Protein AF-A0A143BBW4-F1 (afdb_monomer_lite)

Sequence (177 aa):
MESSAVKSLMQLKGLGAASARKLVATGIDDYAKLAAAGEEALGAIRGLNPRSIPGILEAAAARANLDSAAGGKKAEAARLQEIAGRLQEVVAQFAALLEVGGDGGTGKKTAARMKKEIDKVGTLLEQIVAGLPGRLKRKSKALVKSDRQLSELGEASPKRIAKGLKKTRKTLKKALA

Foldseek 3Di:
DDDPLLVQLVVQPQDDSVQSVVCVVVVNSALVSLLVCDLVNSVPGPPGDSVCSVVSSVVSVVVVVVCVVVVVLVVLLVVLVVLLVVLLVLLVVLVVCLVVVVPPDQPPVLSVLSVVLSVLLNVLSVVLSVPPPPQSVLSVVLSVVLSVLSVVCPPPDSNSSSVSSVVNSVSSVVSVD

Radius of gyration: 25.41 Å; chains: 1; bounding box: 59×27×65 Å

Secondary structure (DSSP, 8-state):
---HHHHHHTTSTT--HHHHHHHHHTT--SHHHHHHHHHHHHHTSTT--GGGHHHHHHHHHHHHHHHHHHHHHHHHHHHHHHHHHHHHHHHHHHHHHHHHTTTTTS-HHHHHHHHHHHHHHHHHHHHHHHTTTTTHHHHHHHHHHHHHHHHTTTT--HHHHHHHHHHHHHHHHHHH-

Structure (mmCIF, N/CA/C/O backbone):
data_AF-A0A143BBW4-F1
#
_entry.id   AF-A0A143BBW4-F1
#
loop_
_atom_site.group_PDB
_atom_site.id
_atom_site.type_symbol
_atom_site.label_atom_id
_atom_site.label_alt_id
_atom_site.label_comp_id
_atom_site.label_asym_id
_atom_site.label_entity_id
_atom_site.label_seq_id
_atom_site.pdbx_PDB_ins_code
_atom_site.Cartn_x
_atom_site.Cartn_y
_atom_site.Cartn_z
_atom_site.occupancy
_atom_site.B_iso_or_equiv
_atom_site.auth_seq_id
_atom_site.auth_comp_id
_atom_site.auth_asym_id
_atom_site.auth_atom_id
_atom_site.pdbx_PDB_model_num
ATOM 1 N N . MET A 1 1 ? -4.614 -1.885 36.549 1.00 51.47 1 MET A N 1
ATOM 2 C CA . MET A 1 1 ? -4.579 -1.083 35.306 1.00 51.47 1 MET A CA 1
ATOM 3 C C . MET A 1 1 ? -5.765 -1.498 34.452 1.00 51.47 1 MET A C 1
ATOM 5 O O . MET A 1 1 ? -5.938 -2.690 34.244 1.00 51.47 1 MET A O 1
ATOM 9 N N . GLU A 1 2 ? -6.630 -0.574 34.040 1.00 55.41 2 GLU A N 1
ATOM 10 C CA . GLU A 1 2 ? -7.768 -0.923 33.175 1.00 55.41 2 GLU A CA 1
ATOM 11 C C . GLU A 1 2 ? -7.310 -1.082 31.721 1.00 55.41 2 GLU A C 1
ATOM 13 O O . GLU A 1 2 ? -6.571 -0.232 31.220 1.00 55.41 2 GLU A O 1
ATOM 18 N N . SER A 1 3 ? -7.749 -2.162 31.064 1.00 74.00 3 SER A N 1
ATOM 19 C CA . SER A 1 3 ? -7.492 -2.421 29.641 1.00 74.00 3 SER A CA 1
ATOM 20 C C . SER A 1 3 ? -8.019 -1.269 28.775 1.00 74.00 3 SER A C 1
ATOM 22 O O . SER A 1 3 ? -9.074 -0.699 29.065 1.00 74.00 3 SER A O 1
ATOM 24 N N . SER A 1 4 ? -7.296 -0.929 27.704 1.00 79.25 4 SER A N 1
ATOM 25 C CA . SER A 1 4 ? -7.695 0.112 26.747 1.00 79.25 4 SER A CA 1
ATOM 26 C C . SER A 1 4 ? -9.095 -0.133 26.175 1.00 79.25 4 SER A C 1
ATOM 28 O O . SER A 1 4 ? -9.855 0.819 26.028 1.00 79.25 4 SER A O 1
ATOM 30 N N . ALA A 1 5 ? -9.471 -1.397 25.959 1.00 78.06 5 ALA A N 1
ATOM 31 C CA . ALA A 1 5 ? -10.796 -1.797 25.486 1.00 78.06 5 ALA A CA 1
ATOM 32 C C . ALA A 1 5 ? -11.923 -1.377 26.447 1.00 78.06 5 ALA A C 1
ATOM 34 O O . ALA A 1 5 ? -12.945 -0.843 26.022 1.00 78.06 5 ALA A O 1
ATOM 35 N N . VAL A 1 6 ? -11.712 -1.532 27.760 1.00 83.69 6 VAL A N 1
ATOM 36 C CA . VAL A 1 6 ? -12.698 -1.144 28.786 1.00 83.69 6 VAL A CA 1
ATOM 37 C C . VAL A 1 6 ? -12.934 0.364 28.748 1.00 83.69 6 VAL A C 1
ATOM 39 O O . VAL A 1 6 ? -14.079 0.810 28.755 1.00 83.69 6 VAL A O 1
ATOM 42 N N . LYS A 1 7 ? -11.855 1.150 28.651 1.00 84.25 7 LYS A N 1
ATOM 43 C CA . LYS A 1 7 ? -11.940 2.614 28.576 1.00 84.25 7 LYS A CA 1
ATOM 44 C C . LYS A 1 7 ? -12.639 3.092 27.308 1.00 84.25 7 LYS A C 1
ATOM 46 O O . LYS A 1 7 ? -13.375 4.071 27.373 1.00 84.25 7 LYS A O 1
ATOM 51 N N . SER A 1 8 ? -12.423 2.413 26.181 1.00 81.94 8 SER A N 1
ATOM 52 C CA . SER A 1 8 ? -13.124 2.706 24.930 1.00 81.94 8 SER A CA 1
ATOM 53 C C . SER A 1 8 ? -14.624 2.454 25.082 1.00 81.94 8 SER A C 1
ATOM 55 O O . SER A 1 8 ? -15.417 3.370 24.913 1.00 81.94 8 SER A O 1
ATOM 57 N N . LEU A 1 9 ? -15.034 1.262 25.521 1.00 84.12 9 LEU A N 1
ATOM 58 C CA . LEU A 1 9 ? -16.457 0.930 25.668 1.00 84.12 9 LEU A CA 1
ATOM 59 C C . LEU A 1 9 ? -17.199 1.843 26.660 1.00 84.12 9 LEU A C 1
ATOM 61 O O . LEU A 1 9 ? -18.366 2.158 26.444 1.00 84.12 9 LEU A O 1
ATOM 65 N N . MET A 1 10 ? -16.519 2.334 27.701 1.00 87.81 10 MET A N 1
ATOM 66 C CA . MET A 1 10 ? -17.076 3.310 28.649 1.00 87.81 10 MET A CA 1
ATOM 67 C C . MET A 1 10 ? -17.410 4.680 28.034 1.00 87.81 10 MET A C 1
ATOM 69 O O . MET A 1 10 ? -18.115 5.467 28.660 1.00 87.81 10 MET A O 1
ATOM 73 N N . GLN A 1 11 ? -16.925 4.996 26.829 1.00 84.69 11 GLN A N 1
ATOM 74 C CA . GLN A 1 11 ? -17.296 6.236 26.134 1.00 84.69 11 GLN A CA 1
ATOM 75 C C . GLN A 1 11 ? -18.740 6.213 25.616 1.00 84.69 11 GLN A C 1
ATOM 77 O O . GLN A 1 11 ? -19.287 7.262 25.271 1.00 84.69 11 GLN A O 1
ATOM 82 N N . LEU A 1 12 ? -19.363 5.034 25.546 1.00 84.25 12 LEU A N 1
ATOM 83 C CA . LEU A 1 12 ? -20.759 4.889 25.162 1.00 84.25 12 LEU A CA 1
ATOM 84 C C . LEU A 1 12 ? -21.668 5.199 26.353 1.00 84.25 12 LEU A C 1
ATOM 86 O O . LEU A 1 12 ? -21.545 4.637 27.444 1.00 84.25 12 LEU A O 1
ATOM 90 N N . LYS A 1 13 ? -22.628 6.098 26.132 1.00 79.75 13 LYS A N 1
ATOM 91 C CA . LYS A 1 13 ? -23.594 6.501 27.154 1.00 79.75 13 LYS A CA 1
ATOM 92 C C . LYS A 1 13 ? -24.454 5.294 27.547 1.00 79.75 13 LYS A C 1
ATOM 94 O O . LYS A 1 13 ? -25.165 4.750 26.712 1.00 79.75 13 LYS A O 1
ATOM 99 N N . GLY A 1 14 ? -24.386 4.891 28.817 1.00 79.81 14 GLY A N 1
ATOM 100 C CA . GLY A 1 14 ? -25.088 3.711 29.342 1.00 79.81 14 GLY A CA 1
ATOM 101 C C . GLY A 1 14 ? -24.187 2.507 29.645 1.00 79.81 14 GLY A C 1
ATOM 102 O O . GLY A 1 14 ? -24.653 1.559 30.274 1.00 79.81 14 GLY A O 1
ATOM 103 N N . LEU A 1 15 ? -22.896 2.554 29.289 1.00 83.38 15 LEU A N 1
ATOM 104 C CA . LEU A 1 15 ? -21.912 1.527 29.646 1.00 83.38 15 LEU A CA 1
ATOM 105 C C . LEU A 1 15 ? -20.999 1.987 30.790 1.00 83.38 15 LEU A C 1
ATOM 107 O O . LEU A 1 15 ? -20.105 2.810 30.618 1.00 83.38 15 LEU A O 1
ATOM 111 N N . GLY A 1 16 ? -21.213 1.423 31.980 1.00 84.50 16 GLY A N 1
ATOM 112 C CA . GLY A 1 16 ? -20.328 1.613 33.133 1.00 84.50 16 GLY A CA 1
ATOM 113 C C . GLY A 1 16 ? -19.118 0.672 33.122 1.00 84.50 16 GLY A C 1
ATOM 114 O O . GLY A 1 16 ? -19.110 -0.347 32.431 1.00 84.50 16 GLY A O 1
ATOM 115 N N . ALA A 1 17 ? -18.116 0.963 33.960 1.00 84.56 17 ALA A N 1
ATOM 116 C CA . ALA A 1 17 ? -16.874 0.183 34.052 1.00 84.56 17 ALA A CA 1
ATOM 117 C C . ALA A 1 17 ? -17.106 -1.318 34.317 1.00 84.56 17 ALA A C 1
ATOM 119 O O . ALA A 1 17 ? -16.433 -2.167 33.737 1.00 84.56 17 ALA A O 1
ATOM 120 N N . ALA A 1 18 ? -18.084 -1.663 35.162 1.00 85.06 18 ALA A N 1
ATOM 121 C CA . ALA A 1 18 ? -18.406 -3.055 35.474 1.00 85.06 18 ALA A CA 1
ATOM 122 C C . ALA A 1 18 ? -18.979 -3.815 34.263 1.00 85.06 18 ALA A C 1
ATOM 124 O O . ALA A 1 18 ? -18.590 -4.956 34.020 1.00 85.06 18 ALA A O 1
ATOM 125 N N . SER A 1 19 ? -19.865 -3.184 33.486 1.00 85.19 19 SER A N 1
ATOM 126 C CA . SER A 1 19 ? -20.462 -3.778 32.282 1.00 85.19 19 SER A CA 1
ATOM 127 C C . SER A 1 19 ? -19.444 -3.870 31.146 1.00 85.19 19 SER A C 1
ATOM 129 O O . SER A 1 19 ? -19.340 -4.910 30.503 1.00 85.19 19 SER A O 1
ATOM 131 N N . ALA A 1 20 ? -18.618 -2.835 30.964 1.00 85.50 20 ALA A N 1
ATOM 132 C CA . ALA A 1 20 ? -17.533 -2.826 29.986 1.00 85.50 20 ALA A CA 1
ATOM 133 C C . ALA A 1 20 ? -16.496 -3.932 30.256 1.00 85.50 20 ALA A C 1
ATOM 135 O O . ALA A 1 20 ? -16.074 -4.621 29.334 1.00 85.50 20 ALA A O 1
ATOM 136 N N . ARG A 1 21 ? -16.125 -4.175 31.522 1.00 86.94 21 ARG A N 1
ATOM 137 C CA . ARG A 1 21 ? -15.233 -5.295 31.881 1.00 86.94 21 ARG A CA 1
ATOM 138 C C . ARG A 1 21 ? -15.839 -6.657 31.548 1.00 86.94 21 ARG A C 1
ATOM 140 O O . ARG A 1 21 ? -15.116 -7.531 31.084 1.00 86.94 21 ARG A O 1
ATOM 147 N N . LYS A 1 22 ? -17.145 -6.837 31.772 1.00 86.69 22 LYS A N 1
ATOM 148 C CA . LYS A 1 22 ? -17.845 -8.086 31.437 1.00 86.69 22 LYS A CA 1
ATOM 149 C C . LYS A 1 22 ? -17.914 -8.307 29.930 1.00 86.69 22 LYS A C 1
ATOM 151 O O . LYS A 1 22 ? -17.616 -9.407 29.496 1.00 86.69 22 LYS A O 1
ATOM 156 N N . LEU A 1 23 ? -18.215 -7.263 29.158 1.00 86.06 23 LEU A N 1
ATOM 157 C CA . LEU A 1 23 ? -18.190 -7.305 27.692 1.00 86.06 23 LEU A CA 1
ATOM 158 C C . LEU A 1 23 ? -16.821 -7.741 27.160 1.00 86.06 23 LEU A C 1
ATOM 160 O O . LEU A 1 23 ? -16.728 -8.665 26.356 1.00 86.06 23 LEU A O 1
ATOM 164 N N . VAL A 1 24 ? -15.747 -7.141 27.678 1.00 85.25 24 VAL A N 1
ATOM 165 C CA . VAL A 1 24 ? -14.382 -7.529 27.300 1.00 85.25 24 VAL A CA 1
ATOM 166 C C . VAL A 1 24 ? -14.089 -8.977 27.709 1.00 85.25 24 VAL A C 1
ATOM 168 O O . VAL A 1 24 ? -13.489 -9.716 26.935 1.00 85.25 24 VAL A O 1
ATOM 171 N N . ALA A 1 25 ? -14.547 -9.415 28.887 1.00 84.50 25 ALA A N 1
ATOM 172 C CA . ALA A 1 25 ? -14.388 -10.799 29.341 1.00 84.50 25 ALA A CA 1
ATOM 173 C C . ALA A 1 25 ? -15.157 -11.812 28.471 1.00 84.50 25 ALA A C 1
ATOM 175 O O . ALA A 1 25 ? -14.715 -12.94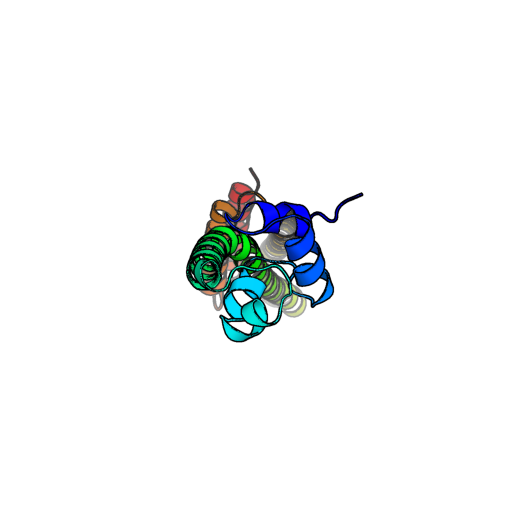8 28.338 1.00 84.50 25 ALA A O 1
ATOM 176 N N . THR A 1 26 ? -16.263 -11.403 27.841 1.00 82.62 26 THR A N 1
ATOM 177 C CA . THR A 1 26 ? -17.002 -12.207 26.854 1.00 82.62 26 THR A CA 1
ATOM 178 C C . THR A 1 26 ? -16.438 -12.084 25.431 1.00 82.62 26 THR A C 1
ATOM 180 O O . THR A 1 26 ? -17.057 -12.564 24.488 1.00 82.62 26 THR A O 1
ATOM 183 N N . GLY A 1 27 ? -15.281 -11.435 25.245 1.00 81.06 27 GLY A N 1
ATOM 184 C CA . GLY A 1 27 ? -14.623 -11.267 23.942 1.00 81.06 27 GLY A CA 1
ATOM 185 C C . GLY A 1 27 ? -15.130 -10.091 23.098 1.00 81.06 27 GLY A C 1
ATOM 186 O O . GLY A 1 27 ? -14.680 -9.914 21.964 1.00 81.06 27 GLY A O 1
ATOM 187 N N . ILE A 1 28 ? -16.033 -9.270 23.643 1.00 84.81 28 ILE A N 1
ATOM 188 C CA . ILE A 1 28 ? -16.540 -8.044 23.018 1.00 84.81 28 ILE A CA 1
ATOM 189 C C . ILE A 1 28 ? -15.659 -6.884 23.488 1.00 84.81 28 ILE A C 1
ATOM 191 O O . ILE A 1 28 ? -15.925 -6.229 24.494 1.00 84.81 28 ILE A O 1
ATOM 195 N N . ASP A 1 29 ? -14.557 -6.673 22.778 1.00 84.31 29 ASP A N 1
ATOM 196 C CA . ASP A 1 29 ? -13.502 -5.715 23.122 1.00 84.31 29 ASP A CA 1
ATOM 197 C C . ASP A 1 29 ? -13.477 -4.458 22.232 1.00 84.31 29 ASP A C 1
ATOM 199 O O . ASP A 1 29 ? -12.697 -3.541 22.498 1.00 84.31 29 ASP A O 1
ATOM 203 N N . ASP A 1 30 ? -14.352 -4.370 21.224 1.00 82.75 30 ASP A N 1
ATOM 204 C CA . ASP A 1 30 ? -14.483 -3.211 20.338 1.00 82.75 30 ASP A CA 1
ATOM 205 C C . ASP A 1 30 ? -15.954 -2.865 20.007 1.00 82.75 30 ASP A C 1
ATOM 207 O O . ASP A 1 30 ? -16.882 -3.631 20.286 1.00 82.75 30 ASP A O 1
ATOM 211 N N . TYR A 1 31 ? -16.174 -1.684 19.415 1.00 84.88 31 TYR A N 1
ATOM 212 C CA . TYR A 1 31 ? -17.514 -1.207 19.050 1.00 84.88 31 TYR A CA 1
ATOM 213 C C . TYR A 1 31 ? -18.171 -2.014 17.921 1.00 84.88 31 TYR A C 1
ATOM 215 O O . TYR A 1 31 ? -19.396 -2.068 17.857 1.00 84.88 31 TYR A O 1
ATOM 223 N N . ALA A 1 32 ? -17.391 -2.637 17.034 1.00 80.75 32 ALA A N 1
ATOM 224 C CA . ALA A 1 32 ? -17.908 -3.408 15.906 1.00 80.75 32 ALA A CA 1
ATOM 225 C C . ALA A 1 32 ? -18.457 -4.764 16.368 1.00 80.75 32 ALA A C 1
ATOM 227 O O . ALA A 1 32 ? -19.569 -5.138 16.008 1.00 80.75 32 ALA A O 1
ATOM 228 N N . LYS A 1 33 ? -17.720 -5.461 17.235 1.00 83.06 33 LYS A N 1
ATOM 229 C CA . LYS A 1 33 ? -18.160 -6.663 17.943 1.00 83.06 33 LYS A CA 1
ATOM 230 C C . LYS A 1 33 ? -19.351 -6.360 18.836 1.00 83.06 33 LYS A C 1
ATOM 232 O O . LYS A 1 33 ? -20.262 -7.174 18.908 1.00 83.06 33 LYS A O 1
ATOM 237 N N . LEU A 1 34 ? -19.375 -5.187 19.475 1.00 86.25 34 LEU A N 1
ATOM 238 C CA . LEU A 1 34 ? -20.520 -4.764 20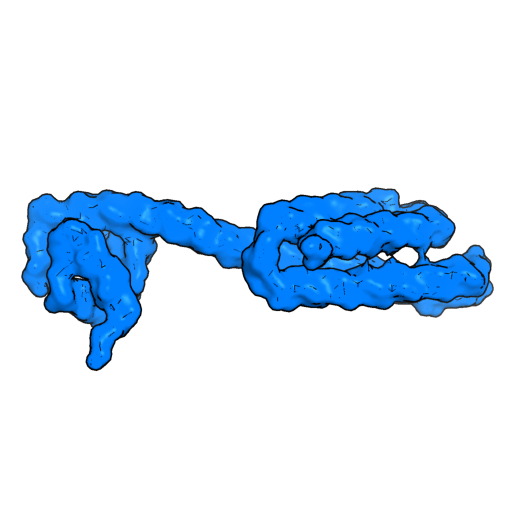.279 1.00 86.25 34 LEU A CA 1
ATOM 239 C C . LEU A 1 34 ? -21.770 -4.559 19.415 1.00 86.25 34 LEU A C 1
ATOM 241 O O . LEU A 1 34 ? -22.827 -5.068 19.768 1.00 86.25 34 LEU A O 1
ATOM 245 N N . ALA A 1 35 ? -21.647 -3.872 18.276 1.00 84.81 35 ALA A N 1
ATOM 246 C CA . ALA A 1 35 ? -22.749 -3.689 17.333 1.00 84.81 35 ALA A CA 1
ATOM 247 C C . ALA A 1 35 ? -23.225 -5.021 16.720 1.00 84.81 35 ALA A C 1
ATOM 249 O O . ALA A 1 35 ? -24.417 -5.198 16.489 1.00 84.81 35 ALA A O 1
ATOM 250 N N . ALA A 1 36 ? -22.308 -5.967 16.489 1.00 82.62 36 ALA A N 1
ATOM 251 C CA . ALA A 1 36 ? -22.612 -7.280 15.919 1.00 82.62 36 ALA A CA 1
ATOM 252 C C . ALA A 1 36 ? -23.219 -8.275 16.924 1.00 82.62 36 ALA A C 1
ATOM 254 O O . ALA A 1 36 ? -23.906 -9.203 16.509 1.00 82.62 36 ALA A O 1
ATOM 255 N N . ALA A 1 37 ? -22.977 -8.099 18.227 1.00 82.31 37 ALA A N 1
ATOM 256 C CA . ALA A 1 37 ? -23.479 -8.996 19.269 1.00 82.31 37 ALA A CA 1
ATOM 257 C C . ALA A 1 37 ? -25.019 -8.990 19.380 1.00 82.31 37 ALA A C 1
ATOM 259 O O . ALA A 1 37 ? -25.600 -9.972 19.836 1.00 82.31 37 ALA A O 1
ATOM 260 N N . GLY A 1 38 ? -25.679 -7.916 18.930 1.00 80.12 38 GLY A N 1
ATOM 261 C CA . GLY A 1 38 ? -27.139 -7.802 18.922 1.00 80.12 38 GLY A CA 1
ATOM 262 C C . GLY A 1 38 ? -27.761 -7.643 20.316 1.00 80.12 38 GLY A C 1
ATOM 263 O O . GLY A 1 38 ? -27.087 -7.710 21.345 1.00 80.12 38 GLY A O 1
ATOM 264 N N . GLU A 1 39 ? -29.072 -7.394 20.364 1.00 82.94 39 GLU A N 1
ATOM 265 C CA . GLU A 1 39 ? -29.776 -7.073 21.618 1.00 82.94 39 GLU A CA 1
ATOM 266 C C . GLU A 1 39 ? -29.783 -8.235 22.617 1.00 82.94 39 GLU A C 1
ATOM 268 O O . GLU A 1 39 ? -29.628 -8.020 23.821 1.00 82.94 39 GLU A O 1
ATOM 273 N N . GLU A 1 40 ? -29.896 -9.467 22.120 1.00 80.56 40 GLU A N 1
ATOM 274 C CA . GLU A 1 40 ? -29.970 -10.678 22.942 1.00 80.56 40 GLU A CA 1
ATOM 275 C C . GLU A 1 40 ? -28.687 -10.907 23.752 1.00 80.56 40 GLU A C 1
ATOM 277 O O . GLU A 1 40 ? -28.743 -11.173 24.956 1.00 80.56 40 GLU A O 1
ATOM 282 N N . ALA A 1 41 ? -27.518 -10.726 23.129 1.00 78.56 41 ALA A N 1
ATOM 283 C CA . ALA A 1 41 ? -26.238 -10.920 23.800 1.00 78.56 41 ALA A CA 1
ATOM 284 C C . ALA A 1 41 ? -25.967 -9.841 24.858 1.00 78.56 41 ALA A C 1
ATOM 286 O O . ALA A 1 41 ? -25.435 -10.148 25.925 1.00 78.56 41 ALA A O 1
ATOM 287 N N . LEU A 1 42 ? -26.359 -8.584 24.607 1.00 82.19 42 LEU A N 1
ATOM 288 C CA . LEU A 1 42 ? -26.255 -7.520 25.613 1.00 82.19 42 LEU A CA 1
ATOM 289 C C . LEU A 1 42 ? -27.267 -7.697 26.750 1.00 82.19 42 LEU A C 1
ATOM 291 O O . LEU A 1 42 ? -26.949 -7.374 27.897 1.00 82.19 42 LEU A O 1
ATOM 295 N N . GLY A 1 43 ? -28.458 -8.224 26.455 1.00 80.56 43 GLY A N 1
ATOM 296 C CA . GLY A 1 43 ? -29.493 -8.515 27.448 1.00 80.56 43 GLY A CA 1
ATOM 297 C C . GLY A 1 43 ? -29.061 -9.571 28.466 1.00 80.56 43 GLY A C 1
ATOM 298 O O . GLY A 1 43 ? -29.432 -9.490 29.636 1.00 80.56 43 GLY A O 1
ATOM 299 N N . ALA A 1 44 ? -28.202 -10.508 28.057 1.00 82.25 44 ALA A N 1
ATOM 300 C CA . ALA A 1 44 ? -27.626 -11.521 28.938 1.00 82.25 44 ALA A CA 1
ATOM 301 C C . ALA A 1 44 ? -26.601 -10.954 29.949 1.00 82.25 44 ALA A C 1
ATOM 303 O O . ALA A 1 44 ? -26.238 -11.625 30.922 1.00 82.25 44 ALA A O 1
ATOM 304 N N . ILE A 1 45 ? -26.124 -9.715 29.768 1.00 81.06 45 ILE A N 1
ATOM 305 C CA . ILE A 1 45 ? -25.081 -9.134 30.618 1.00 81.06 45 ILE A CA 1
ATOM 306 C C . ILE A 1 45 ? -25.695 -8.481 31.852 1.00 81.06 45 ILE A C 1
ATOM 308 O O . ILE A 1 45 ? -26.297 -7.407 31.824 1.00 81.06 45 ILE A O 1
ATOM 312 N N . ARG A 1 46 ? -25.445 -9.106 33.002 1.00 75.31 46 ARG A N 1
ATOM 313 C CA . ARG A 1 46 ? -25.920 -8.623 34.301 1.00 75.31 46 ARG A CA 1
ATOM 314 C C . ARG A 1 46 ? -25.426 -7.200 34.599 1.00 75.31 46 ARG A C 1
ATOM 316 O O . ARG A 1 46 ? -24.227 -6.996 34.820 1.00 75.31 46 ARG A O 1
ATOM 323 N N . GLY A 1 47 ? -26.366 -6.260 34.710 1.00 77.25 47 GLY A N 1
ATOM 324 C CA . GLY A 1 47 ? -26.113 -4.851 35.041 1.00 77.25 47 GLY A CA 1
ATOM 325 C C . GLY A 1 47 ? -26.298 -3.872 33.877 1.00 77.25 47 GLY A C 1
ATOM 326 O O . GLY A 1 47 ? -26.094 -2.677 34.072 1.00 77.25 47 GLY A O 1
ATOM 327 N N . LEU A 1 48 ? -26.685 -4.347 32.689 1.00 80.19 48 LEU A N 1
ATOM 328 C CA . LEU A 1 48 ? -27.167 -3.502 31.595 1.00 80.19 48 LEU A CA 1
ATOM 329 C C . LEU A 1 48 ? -28.676 -3.270 31.722 1.00 80.19 48 LEU A C 1
ATOM 331 O O . LEU A 1 48 ? -29.429 -4.178 32.065 1.00 80.19 48 LEU A O 1
ATOM 335 N N . ASN A 1 49 ? -29.117 -2.040 31.454 1.00 81.75 49 ASN A N 1
ATOM 336 C CA . ASN A 1 49 ? -30.539 -1.718 31.411 1.00 81.75 49 ASN A CA 1
ATOM 337 C C . ASN A 1 49 ? -31.095 -2.103 30.027 1.00 81.75 49 ASN A C 1
ATOM 339 O O . ASN A 1 49 ? -30.656 -1.498 29.043 1.00 81.75 49 ASN A O 1
ATOM 343 N N . PRO A 1 50 ? -32.077 -3.020 29.926 1.00 81.31 50 PRO A N 1
ATOM 344 C CA . PRO A 1 50 ? -32.635 -3.459 28.646 1.00 81.31 50 PRO A CA 1
ATOM 345 C C . PRO A 1 50 ? -33.131 -2.309 27.766 1.00 81.31 50 PRO A C 1
ATOM 347 O O . PRO A 1 50 ? -32.919 -2.311 26.561 1.00 81.31 50 PRO A O 1
ATOM 350 N N . ARG A 1 51 ? -33.692 -1.254 28.374 1.00 85.12 51 ARG A N 1
ATOM 351 C CA . ARG A 1 51 ? -34.178 -0.067 27.647 1.00 85.12 51 ARG A CA 1
ATOM 352 C C . ARG A 1 51 ? -33.065 0.760 27.004 1.00 85.12 51 ARG A C 1
ATOM 354 O O . ARG A 1 51 ? -33.332 1.544 26.105 1.00 85.12 51 ARG A O 1
ATOM 361 N N . SER A 1 52 ? -31.834 0.626 27.494 1.00 82.50 52 SER A N 1
ATOM 362 C CA . SER A 1 52 ? -30.669 1.339 26.959 1.00 82.50 52 SER A CA 1
ATOM 363 C C . SER A 1 52 ? -29.928 0.557 25.876 1.00 82.50 52 SER A C 1
ATOM 365 O O . SER A 1 52 ? -29.125 1.150 25.166 1.00 82.50 52 SER A O 1
ATOM 367 N N . ILE A 1 53 ? -30.206 -0.745 25.724 1.00 85.81 53 ILE A N 1
ATOM 368 C CA . ILE A 1 53 ? -29.510 -1.619 24.771 1.00 85.81 53 ILE A CA 1
ATOM 369 C C . ILE A 1 53 ? -29.647 -1.120 23.326 1.00 85.81 53 ILE A C 1
ATOM 371 O O . ILE A 1 53 ? -28.602 -0.991 22.685 1.00 85.81 53 ILE A O 1
ATOM 375 N N . PRO A 1 54 ? -30.844 -0.746 22.823 1.00 84.75 54 PRO A N 1
ATOM 376 C CA . PRO A 1 54 ? -30.971 -0.265 21.446 1.00 84.75 54 PRO A CA 1
ATOM 377 C C . PRO A 1 54 ? -30.115 0.981 21.189 1.00 84.75 54 PRO A C 1
ATOM 379 O O . PRO A 1 54 ? -29.375 1.045 20.213 1.00 84.75 54 PRO A O 1
ATOM 382 N N . GLY A 1 55 ? -30.123 1.939 22.124 1.00 85.62 55 GLY A N 1
ATOM 383 C CA . GLY A 1 55 ? -29.312 3.156 22.017 1.00 85.62 55 GLY A CA 1
ATOM 384 C C . GLY A 1 55 ? -27.806 2.903 22.142 1.00 85.62 55 GLY A C 1
ATOM 385 O O . GLY A 1 55 ? -27.008 3.582 21.499 1.00 85.62 55 GLY A O 1
ATOM 386 N N . ILE A 1 56 ? -27.393 1.912 22.940 1.00 86.88 56 ILE A N 1
ATOM 387 C CA . ILE A 1 56 ? -25.988 1.491 23.039 1.00 86.88 56 ILE A CA 1
ATOM 388 C C . ILE A 1 56 ? -25.539 0.839 21.732 1.00 86.88 56 ILE A C 1
ATOM 390 O O . ILE A 1 56 ? -24.450 1.153 21.261 1.00 86.88 56 ILE A O 1
ATOM 394 N N . LEU A 1 57 ? -26.363 -0.026 21.138 1.00 88.31 57 LEU A N 1
ATOM 395 C CA . LEU A 1 57 ? -26.080 -0.663 19.853 1.00 88.31 57 LEU A CA 1
ATOM 396 C C . LEU A 1 57 ? -26.018 0.354 18.718 1.00 88.31 57 LEU A C 1
ATOM 398 O O . LEU A 1 57 ? -25.089 0.306 17.920 1.00 88.31 57 LEU A O 1
ATOM 402 N N . GLU A 1 58 ? -26.941 1.312 18.676 1.00 85.94 58 GLU A N 1
ATOM 403 C CA . GLU A 1 58 ? -26.930 2.386 17.684 1.00 85.94 58 GLU A CA 1
ATOM 404 C C . GLU A 1 58 ? -25.678 3.265 17.828 1.00 85.94 58 GLU A C 1
ATOM 406 O O . GLU A 1 58 ? -24.976 3.530 16.850 1.00 85.94 58 GLU A O 1
ATOM 411 N N . ALA A 1 59 ? -25.326 3.655 19.056 1.00 85.31 59 ALA A N 1
ATOM 412 C CA . ALA A 1 59 ? -24.115 4.425 19.321 1.00 85.31 59 ALA A CA 1
ATOM 413 C C . ALA A 1 59 ? -22.837 3.624 19.016 1.00 85.31 59 ALA A C 1
ATOM 415 O O . ALA A 1 59 ? -21.872 4.181 18.485 1.00 85.31 59 ALA A O 1
ATOM 416 N N . ALA A 1 60 ? -22.831 2.322 19.310 1.00 85.31 60 ALA A N 1
ATOM 417 C CA . ALA A 1 60 ? -21.751 1.410 18.963 1.00 85.31 60 ALA A CA 1
ATOM 418 C C . ALA A 1 60 ? -21.625 1.255 17.447 1.00 85.31 60 ALA A C 1
ATOM 420 O O . ALA A 1 60 ? -20.517 1.342 16.940 1.00 85.31 60 ALA A O 1
ATOM 421 N N . ALA A 1 61 ? -22.729 1.124 16.710 1.00 81.75 61 ALA A N 1
ATOM 422 C CA . ALA A 1 61 ? -22.737 1.055 15.252 1.00 81.75 61 ALA A CA 1
ATOM 423 C C . ALA A 1 61 ? -22.256 2.371 14.623 1.00 81.75 61 ALA A C 1
ATOM 425 O O . ALA A 1 61 ? -21.418 2.364 13.722 1.00 81.75 61 ALA A O 1
ATOM 426 N N . ALA A 1 62 ? -22.705 3.518 15.137 1.00 80.38 62 ALA A N 1
ATOM 427 C CA . ALA A 1 62 ? -22.238 4.830 14.697 1.00 80.38 62 ALA A CA 1
ATOM 428 C C . ALA A 1 62 ? -20.729 5.005 14.940 1.00 80.38 62 ALA A C 1
ATOM 430 O O . ALA A 1 62 ? -19.999 5.469 14.061 1.00 80.38 62 ALA A O 1
ATOM 431 N N . ARG A 1 63 ? -20.235 4.583 16.111 1.00 79.50 63 ARG A N 1
ATOM 432 C CA . ARG A 1 63 ? -18.804 4.602 16.444 1.00 79.50 63 ARG A CA 1
ATOM 433 C C . ARG A 1 63 ? -18.004 3.574 15.659 1.00 79.50 63 ARG A C 1
ATOM 435 O O . ARG A 1 63 ? -16.919 3.912 15.215 1.00 79.50 63 ARG A O 1
ATOM 442 N N . ALA A 1 64 ? -18.544 2.388 15.410 1.00 73.88 64 ALA A N 1
ATOM 443 C CA . ALA A 1 64 ? -17.937 1.369 14.567 1.00 73.88 64 ALA A CA 1
ATOM 444 C C . ALA A 1 64 ? -17.830 1.846 13.117 1.00 73.88 64 ALA A C 1
ATOM 446 O O . ALA A 1 64 ? -16.824 1.579 12.476 1.00 73.88 64 ALA A O 1
ATOM 447 N N . ASN A 1 65 ? -18.801 2.608 12.610 1.00 64.56 65 ASN A N 1
ATOM 448 C CA . ASN A 1 65 ? -18.739 3.221 11.282 1.00 64.56 65 ASN A CA 1
ATOM 449 C C . ASN A 1 65 ? -17.709 4.361 11.215 1.00 64.56 65 ASN A C 1
ATOM 451 O O . ASN A 1 65 ? -16.970 4.476 10.236 1.00 64.56 65 ASN A O 1
ATOM 455 N N . LEU A 1 66 ? -17.599 5.171 12.273 1.00 61.12 66 LEU A N 1
ATOM 456 C CA . LEU A 1 66 ? -16.567 6.208 12.394 1.00 61.12 66 LEU A CA 1
ATOM 457 C C . LEU A 1 66 ? -15.160 5.608 12.543 1.00 61.12 66 LEU A C 1
ATOM 459 O O . LEU A 1 66 ? -14.230 6.043 11.866 1.00 61.12 66 LEU A O 1
ATOM 463 N N . ASP A 1 67 ? -15.003 4.563 13.352 1.00 54.03 67 ASP A N 1
ATOM 464 C CA . ASP A 1 67 ? -13.760 3.803 13.470 1.00 54.03 67 ASP A CA 1
ATOM 465 C C . ASP A 1 67 ? -13.503 2.946 12.231 1.00 54.03 67 ASP A C 1
ATOM 467 O O . ASP A 1 67 ? -12.350 2.701 11.909 1.00 54.03 67 ASP A O 1
ATOM 471 N N . SER A 1 68 ? -14.516 2.591 11.439 1.00 49.28 68 SER A N 1
ATOM 472 C CA . SER A 1 68 ? -14.351 2.005 10.101 1.00 49.28 68 SER A CA 1
ATOM 473 C C . SER A 1 68 ? -13.831 3.018 9.084 1.00 49.28 68 SER A C 1
ATOM 475 O O . SER A 1 68 ? -13.238 2.610 8.092 1.00 49.28 68 SER A O 1
ATOM 477 N N . ALA A 1 69 ? -13.904 4.329 9.335 1.00 48.72 69 ALA A N 1
ATOM 478 C CA . ALA A 1 69 ? -13.111 5.301 8.577 1.00 48.72 69 ALA A CA 1
ATOM 479 C C . ALA A 1 69 ? -11.611 5.240 8.954 1.00 48.72 69 ALA A C 1
ATOM 481 O O . ALA A 1 69 ? -10.744 5.564 8.136 1.00 48.72 69 ALA A O 1
ATOM 482 N N . ALA A 1 70 ? -11.274 4.763 10.159 1.00 46.09 70 ALA A N 1
ATOM 483 C CA . ALA A 1 70 ? -9.909 4.401 10.553 1.00 46.09 70 ALA A CA 1
ATOM 484 C C . ALA A 1 70 ? -9.530 2.959 10.127 1.00 46.09 70 ALA A C 1
ATOM 486 O O . ALA A 1 70 ? -8.401 2.729 9.693 1.00 46.09 70 ALA A O 1
ATOM 487 N N . GLY A 1 71 ? -10.473 2.014 10.121 1.00 47.69 71 GLY A N 1
ATOM 488 C CA . GLY A 1 71 ? -10.362 0.671 9.542 1.00 47.69 71 GLY A CA 1
ATOM 489 C C . GLY A 1 71 ? -10.212 0.709 8.021 1.00 47.69 71 GLY A C 1
ATOM 490 O O . GLY A 1 71 ? -9.456 -0.075 7.453 1.00 47.69 71 GLY A O 1
ATOM 491 N N . GLY A 1 72 ? -10.794 1.720 7.377 1.00 56.69 72 GLY A N 1
ATOM 492 C CA . GLY A 1 72 ? -10.592 2.073 5.980 1.00 56.69 72 GLY A CA 1
ATOM 493 C C . GLY A 1 72 ? -9.138 2.408 5.690 1.00 56.69 72 GLY A C 1
ATOM 494 O O . GLY A 1 72 ? -8.637 1.989 4.663 1.00 56.69 72 GLY A O 1
ATOM 495 N N . LYS A 1 73 ? -8.399 3.034 6.616 1.00 60.34 73 LYS A N 1
ATOM 496 C CA . LYS A 1 73 ? -6.954 3.266 6.444 1.00 60.34 73 LYS A CA 1
ATOM 497 C C . LYS A 1 73 ? -6.139 1.978 6.517 1.00 60.34 73 LYS A C 1
ATOM 499 O O . LYS A 1 73 ? -5.144 1.874 5.809 1.00 60.34 73 LYS A O 1
ATOM 504 N N . LYS A 1 74 ? -6.534 1.011 7.353 1.00 67.31 74 LYS A N 1
ATOM 505 C CA . LYS A 1 74 ? -5.867 -0.300 7.454 1.00 67.31 74 LYS A CA 1
ATOM 506 C C . LYS A 1 74 ? -6.180 -1.171 6.234 1.00 67.31 74 LYS A C 1
ATOM 508 O O . LYS A 1 74 ? -5.266 -1.733 5.643 1.00 67.31 74 LYS A O 1
ATOM 513 N N . ALA A 1 75 ? -7.443 -1.218 5.818 1.00 69.44 75 ALA A N 1
ATOM 514 C CA . ALA A 1 75 ? -7.873 -1.893 4.597 1.00 69.44 75 ALA A CA 1
ATOM 515 C C . ALA A 1 75 ? -7.289 -1.227 3.337 1.00 69.44 75 ALA A C 1
ATOM 517 O O . ALA A 1 75 ? -6.849 -1.911 2.419 1.00 69.44 75 ALA A O 1
ATOM 518 N N . GLU A 1 76 ? -7.219 0.105 3.300 1.00 72.94 76 GLU A N 1
ATOM 519 C CA . GLU A 1 76 ? -6.578 0.861 2.224 1.00 72.94 76 GLU A CA 1
ATOM 520 C C . GLU A 1 76 ? -5.068 0.632 2.236 1.00 72.94 76 GLU A C 1
ATOM 522 O O . GLU A 1 76 ? -4.509 0.363 1.184 1.00 72.94 76 GLU A O 1
ATOM 527 N N . ALA A 1 77 ? -4.402 0.630 3.395 1.00 77.88 77 ALA A N 1
ATOM 528 C CA . ALA A 1 77 ? -2.988 0.266 3.486 1.00 77.88 77 ALA A CA 1
ATOM 529 C C . ALA A 1 77 ? -2.727 -1.154 2.958 1.00 77.88 77 ALA A C 1
ATOM 531 O O . ALA A 1 77 ? -1.793 -1.329 2.182 1.00 77.88 77 ALA A O 1
ATOM 532 N N . ALA A 1 78 ? -3.577 -2.128 3.299 1.00 80.44 78 ALA A N 1
ATOM 533 C CA . ALA A 1 78 ? -3.484 -3.493 2.781 1.00 80.44 78 ALA A CA 1
ATOM 534 C C . ALA A 1 78 ? -3.667 -3.544 1.252 1.00 80.44 78 ALA A C 1
ATOM 536 O O . ALA A 1 78 ? -2.842 -4.128 0.554 1.00 80.44 78 ALA A O 1
ATOM 537 N N . ARG A 1 79 ? -4.673 -2.846 0.705 1.00 82.00 79 ARG A N 1
ATOM 538 C CA . ARG A 1 79 ? -4.858 -2.711 -0.754 1.00 82.00 79 ARG A CA 1
ATOM 539 C C . ARG A 1 79 ? -3.666 -2.036 -1.433 1.00 82.00 79 ARG A C 1
ATOM 541 O O . ARG A 1 79 ? -3.266 -2.427 -2.524 1.00 82.00 79 ARG A O 1
ATOM 548 N N . LEU A 1 80 ? -3.085 -1.010 -0.813 1.00 83.56 80 LEU A N 1
ATOM 549 C CA . LEU A 1 80 ? -1.900 -0.338 -1.348 1.00 83.56 80 LEU A CA 1
ATOM 550 C C . LEU A 1 80 ? -0.660 -1.225 -1.299 1.00 83.56 80 LEU A C 1
ATOM 552 O O . LEU A 1 80 ? 0.179 -1.121 -2.190 1.00 83.56 80 LEU A O 1
ATOM 556 N N . GLN A 1 81 ? -0.552 -2.084 -0.291 1.00 86.25 81 GLN A N 1
ATOM 557 C CA . GLN A 1 81 ? 0.512 -3.073 -0.187 1.00 86.25 81 GLN A CA 1
ATOM 558 C C . GLN A 1 81 ? 0.396 -4.121 -1.299 1.00 86.25 81 GLN A C 1
ATOM 560 O O . GLN A 1 81 ? 1.395 -4.440 -1.932 1.00 86.25 81 GLN A O 1
ATOM 565 N N . GLU A 1 82 ? -0.820 -4.561 -1.622 1.00 86.44 82 GLU A N 1
ATOM 566 C CA . GLU A 1 82 ? -1.086 -5.447 -2.761 1.00 86.44 82 GLU A CA 1
ATOM 567 C C . GLU A 1 82 ? -0.727 -4.790 -4.109 1.00 86.44 82 GLU A C 1
ATOM 569 O O . GLU A 1 82 ? -0.057 -5.396 -4.944 1.00 86.44 82 GLU A O 1
ATOM 574 N N . ILE A 1 83 ? -1.106 -3.521 -4.318 1.00 86.69 83 ILE A N 1
ATOM 575 C CA . ILE A 1 83 ? -0.728 -2.765 -5.528 1.00 86.69 83 ILE A CA 1
ATOM 576 C C . ILE A 1 83 ? 0.794 -2.595 -5.612 1.00 86.69 83 ILE A C 1
ATOM 578 O O . ILE A 1 83 ? 1.372 -2.715 -6.691 1.00 86.69 83 ILE A O 1
ATOM 582 N N . ALA A 1 84 ? 1.458 -2.313 -4.488 1.00 87.50 84 ALA A N 1
ATOM 583 C CA . ALA A 1 84 ? 2.912 -2.217 -4.446 1.00 87.50 84 ALA A CA 1
ATOM 584 C C . ALA A 1 84 ? 3.583 -3.561 -4.776 1.00 87.50 84 ALA A C 1
ATOM 586 O O . ALA A 1 84 ? 4.565 -3.556 -5.514 1.00 87.50 84 ALA A O 1
ATOM 587 N N . GLY A 1 85 ? 3.027 -4.684 -4.309 1.00 87.94 85 GLY A N 1
ATOM 588 C CA . GLY A 1 85 ? 3.484 -6.033 -4.653 1.00 87.94 85 GLY A CA 1
ATOM 589 C C . GLY A 1 85 ? 3.373 -6.323 -6.151 1.00 87.94 85 GLY A C 1
ATOM 590 O O . GLY A 1 85 ? 4.370 -6.654 -6.786 1.00 87.94 85 GLY A O 1
ATOM 591 N N . ARG A 1 86 ? 2.208 -6.064 -6.761 1.00 88.50 86 ARG A N 1
ATOM 592 C CA . ARG A 1 86 ? 2.033 -6.186 -8.224 1.00 88.50 86 ARG A CA 1
ATOM 593 C C . ARG A 1 86 ? 3.015 -5.315 -9.007 1.00 88.50 86 ARG A C 1
ATOM 595 O O . ARG A 1 86 ? 3.602 -5.745 -9.995 1.00 88.50 86 ARG A O 1
ATOM 602 N N . LEU A 1 87 ? 3.240 -4.087 -8.547 1.00 88.25 87 LEU A N 1
ATOM 603 C CA . LEU A 1 87 ? 4.236 -3.191 -9.132 1.00 88.25 87 LEU A CA 1
ATOM 604 C C . LEU A 1 87 ? 5.662 -3.752 -9.034 1.00 88.25 87 LEU A C 1
ATOM 606 O O . LEU A 1 87 ? 6.436 -3.593 -9.978 1.00 88.25 87 LEU A O 1
ATOM 610 N N . GLN A 1 88 ? 6.017 -4.395 -7.920 1.00 89.38 88 GLN A N 1
ATOM 611 C CA . GLN A 1 88 ? 7.310 -5.064 -7.760 1.00 89.38 88 GLN A CA 1
ATOM 612 C C . GLN A 1 88 ? 7.453 -6.247 -8.721 1.00 89.38 88 GLN A C 1
ATOM 614 O O . GLN A 1 88 ? 8.505 -6.378 -9.343 1.00 89.38 88 GLN A O 1
ATOM 619 N N . GLU A 1 89 ? 6.404 -7.046 -8.915 1.00 89.75 89 GLU A N 1
ATOM 620 C CA . GLU A 1 89 ? 6.398 -8.148 -9.886 1.00 89.75 89 GLU A CA 1
ATOM 621 C C . GLU A 1 89 ? 6.627 -7.648 -11.315 1.00 89.75 89 GLU A C 1
ATOM 623 O O . GLU A 1 89 ? 7.496 -8.160 -12.016 1.00 89.75 89 GLU A O 1
ATOM 628 N N . VAL A 1 90 ? 5.925 -6.591 -11.737 1.00 88.25 90 VAL A N 1
ATOM 629 C CA . VAL A 1 90 ? 6.120 -5.987 -13.068 1.00 88.25 90 VAL A CA 1
ATOM 630 C C . VAL A 1 90 ? 7.552 -5.466 -13.238 1.00 88.25 90 VAL A C 1
ATOM 632 O O . VAL A 1 90 ? 8.178 -5.634 -14.286 1.00 88.25 90 VAL A O 1
ATOM 635 N N . VAL A 1 91 ? 8.113 -4.846 -12.199 1.00 87.50 91 VAL A N 1
ATOM 636 C CA . VAL A 1 91 ? 9.507 -4.377 -12.210 1.00 87.50 91 VAL A CA 1
ATOM 637 C C . VAL A 1 91 ? 10.490 -5.553 -12.292 1.00 87.50 91 VAL A C 1
ATOM 639 O O . VAL A 1 91 ? 11.471 -5.461 -13.033 1.00 87.50 91 VAL A O 1
ATOM 642 N N . ALA A 1 92 ? 10.212 -6.663 -11.605 1.00 88.00 92 ALA A N 1
ATOM 643 C CA . ALA A 1 92 ? 11.004 -7.888 -11.675 1.00 88.00 92 ALA A CA 1
ATOM 644 C C . ALA A 1 92 ? 10.924 -8.556 -13.058 1.00 88.00 92 ALA A C 1
ATOM 646 O O . ALA A 1 92 ? 11.946 -8.996 -13.579 1.00 88.00 92 ALA A O 1
ATOM 647 N N . GLN A 1 93 ? 9.759 -8.547 -13.712 1.00 88.12 93 GLN A N 1
ATOM 648 C CA . GLN A 1 93 ? 9.608 -9.023 -15.092 1.00 88.12 93 GLN A CA 1
ATOM 649 C C . GLN A 1 93 ? 10.481 -8.217 -16.063 1.00 88.12 93 GLN A C 1
ATOM 651 O O . GLN A 1 93 ? 11.173 -8.794 -16.901 1.00 88.12 93 GLN A O 1
ATOM 656 N N . PHE A 1 94 ? 10.533 -6.887 -15.921 1.00 84.56 94 PHE A N 1
ATOM 657 C CA . PHE A 1 94 ? 11.454 -6.067 -16.716 1.00 84.56 94 PHE A CA 1
ATOM 658 C C . PHE A 1 94 ? 12.928 -6.361 -16.418 1.00 84.56 94 PHE A C 1
ATOM 660 O O . PHE A 1 94 ? 13.755 -6.241 -17.322 1.00 84.56 94 PHE A O 1
ATOM 667 N N . ALA A 1 95 ? 13.272 -6.730 -15.182 1.00 86.25 95 ALA A N 1
ATOM 668 C CA . ALA A 1 95 ? 14.628 -7.147 -14.835 1.00 86.25 95 ALA A CA 1
ATOM 669 C C . ALA A 1 95 ? 14.985 -8.481 -15.508 1.00 86.25 95 ALA A C 1
ATOM 671 O O . ALA A 1 95 ? 16.019 -8.561 -16.165 1.00 86.25 95 ALA A O 1
ATOM 672 N N . ALA A 1 96 ? 14.093 -9.473 -15.449 1.00 85.75 96 ALA A N 1
ATOM 673 C CA . ALA A 1 96 ? 14.275 -10.765 -16.109 1.00 85.75 96 ALA A CA 1
ATOM 674 C C . ALA A 1 96 ? 14.419 -10.623 -17.636 1.00 85.75 96 ALA A C 1
ATOM 676 O O . ALA A 1 96 ? 15.304 -11.224 -18.240 1.00 85.75 96 ALA A O 1
ATOM 677 N N . LEU A 1 97 ? 13.622 -9.751 -18.267 1.00 81.50 97 LEU A N 1
ATOM 678 C CA . LEU A 1 97 ? 13.746 -9.444 -19.699 1.00 81.50 97 LEU A CA 1
ATOM 679 C C . LEU A 1 97 ? 15.125 -8.876 -20.073 1.00 81.50 97 LEU A C 1
ATOM 681 O O . LEU A 1 97 ? 15.605 -9.113 -21.181 1.00 81.50 97 LEU A O 1
ATOM 685 N N . LEU A 1 98 ? 15.772 -8.128 -19.174 1.00 80.38 98 LEU A N 1
ATOM 686 C CA . LEU A 1 98 ? 17.127 -7.618 -19.402 1.00 80.38 98 LEU A CA 1
ATOM 687 C C . LEU A 1 98 ? 18.199 -8.702 -19.277 1.00 80.38 98 LEU A C 1
ATOM 689 O O . LEU A 1 98 ? 19.222 -8.589 -19.948 1.00 80.38 98 LEU A O 1
ATOM 693 N N . GLU A 1 99 ? 17.985 -9.708 -18.430 1.00 79.06 99 GLU A N 1
ATOM 694 C CA . GLU A 1 99 ? 18.916 -10.830 -18.272 1.00 79.06 99 GLU A CA 1
ATOM 695 C C . GLU A 1 99 ? 18.838 -11.791 -19.461 1.00 79.06 99 GLU A C 1
ATOM 697 O O . GLU A 1 99 ? 19.870 -12.196 -19.987 1.00 79.06 99 GLU A O 1
ATOM 702 N N . VAL A 1 100 ? 17.628 -12.074 -19.955 1.00 72.00 100 VAL A N 1
ATOM 703 C CA . VAL A 1 100 ? 17.413 -12.947 -21.123 1.00 72.00 100 VAL A CA 1
ATOM 704 C C . VAL A 1 100 ? 17.753 -12.238 -22.443 1.00 72.00 100 VAL A C 1
ATOM 706 O O . VAL A 1 100 ? 18.272 -12.850 -23.371 1.00 72.00 100 VAL A O 1
ATOM 709 N N . GLY A 1 101 ? 17.498 -10.929 -22.548 1.00 62.44 101 GLY A N 1
ATOM 710 C CA . GLY A 1 101 ? 17.722 -10.132 -23.762 1.00 62.44 101 GLY A CA 1
ATOM 711 C C . GLY A 1 101 ? 19.136 -9.554 -23.926 1.00 62.44 101 GLY A C 1
ATOM 712 O O . GLY A 1 101 ? 19.318 -8.644 -24.744 1.00 62.44 101 GLY A O 1
ATOM 713 N N . GLY A 1 102 ? 20.106 -10.024 -23.132 1.00 55.00 102 GLY A N 1
ATOM 714 C CA . GLY A 1 102 ? 21.449 -9.449 -22.987 1.00 55.00 102 GLY A CA 1
ATOM 715 C C . GLY A 1 102 ? 22.290 -9.368 -24.266 1.00 55.00 102 GLY A C 1
ATOM 716 O O . GLY A 1 102 ? 23.086 -8.437 -24.383 1.00 55.00 102 GLY A O 1
ATOM 717 N N . ASP A 1 103 ? 22.061 -10.248 -25.247 1.00 50.91 103 ASP A N 1
ATOM 718 C CA . ASP A 1 103 ? 22.947 -10.378 -26.419 1.00 50.91 103 ASP A CA 1
ATOM 719 C C . ASP A 1 103 ? 22.354 -9.918 -27.767 1.00 50.91 103 ASP A C 1
ATOM 721 O O . ASP A 1 103 ? 23.095 -9.740 -28.729 1.00 50.91 103 ASP A O 1
ATOM 725 N N . GLY A 1 104 ? 21.041 -9.671 -27.879 1.00 50.62 104 GLY A N 1
ATOM 726 C CA . GLY A 1 104 ? 20.392 -9.666 -29.206 1.00 50.62 104 GLY A CA 1
ATOM 727 C 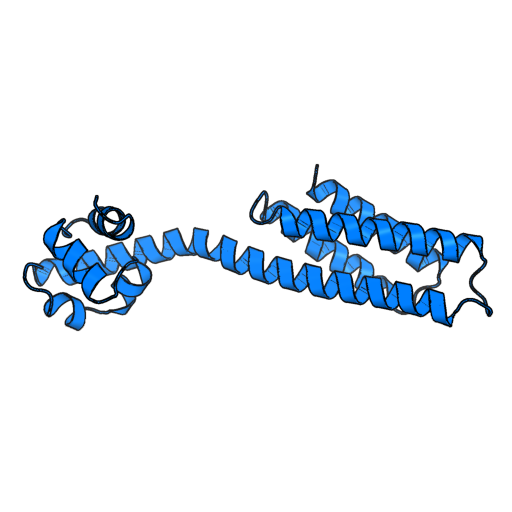C . GLY A 1 104 ? 19.965 -8.327 -29.826 1.00 50.62 104 GLY A C 1
ATOM 728 O O . GLY A 1 104 ? 19.765 -8.259 -31.034 1.00 50.62 104 GLY A O 1
ATOM 729 N N . GLY A 1 105 ? 19.774 -7.247 -29.059 1.00 55.78 105 GLY A N 1
ATOM 730 C CA . GLY A 1 105 ? 19.175 -6.031 -29.654 1.00 55.78 105 GLY A CA 1
ATOM 731 C C . GLY A 1 105 ? 19.016 -4.805 -28.759 1.00 55.78 105 GLY A C 1
ATOM 732 O O . GLY A 1 105 ? 18.729 -3.703 -29.237 1.00 55.78 105 GLY A O 1
ATOM 733 N N . THR A 1 106 ? 19.250 -4.941 -27.455 1.00 63.44 106 THR A N 1
ATOM 734 C CA . THR A 1 106 ? 19.135 -3.830 -26.510 1.00 63.44 106 THR A CA 1
ATOM 735 C C . THR A 1 106 ? 20.507 -3.207 -26.290 1.00 63.44 106 THR A C 1
ATOM 737 O O . THR A 1 106 ? 21.288 -3.699 -25.487 1.00 63.44 106 THR A O 1
ATOM 740 N N . GLY A 1 107 ? 20.832 -2.113 -26.991 1.00 73.00 107 GLY A N 1
ATOM 741 C CA . GLY A 1 107 ? 22.160 -1.490 -26.875 1.00 73.00 107 GLY A CA 1
ATOM 742 C C . GLY A 1 107 ? 22.603 -1.309 -25.411 1.00 73.00 107 GLY A C 1
ATOM 743 O O . GLY A 1 107 ? 21.836 -0.778 -24.603 1.00 73.00 107 GLY A O 1
ATOM 744 N N . LYS A 1 108 ? 23.837 -1.723 -25.077 1.00 80.56 108 LYS A N 1
ATOM 745 C CA . LYS A 1 108 ? 24.412 -1.832 -23.711 1.00 80.56 108 LYS A CA 1
ATOM 746 C C . LYS A 1 108 ? 24.076 -0.658 -22.779 1.00 80.56 108 LYS A C 1
ATOM 748 O O . LYS A 1 108 ? 23.753 -0.833 -21.606 1.00 80.56 108 LYS A O 1
ATOM 753 N N . LYS A 1 109 ? 24.081 0.565 -23.318 1.00 83.50 109 LYS A N 1
ATOM 754 C CA . LYS A 1 109 ? 23.735 1.802 -22.595 1.00 83.50 109 LYS A CA 1
ATOM 755 C C . LYS A 1 109 ? 22.264 1.869 -22.161 1.00 83.50 109 LYS A C 1
ATOM 757 O O . LYS A 1 109 ? 21.962 2.403 -21.095 1.00 83.50 109 LYS A O 1
ATOM 762 N N . THR A 1 110 ? 21.345 1.370 -22.982 1.00 82.81 110 THR A N 1
ATOM 763 C CA . THR A 1 110 ? 19.905 1.328 -22.689 1.00 82.81 110 THR A CA 1
ATOM 764 C C . THR A 1 110 ? 19.603 0.278 -21.627 1.00 82.81 110 THR A C 1
ATOM 766 O O . THR A 1 110 ? 18.909 0.607 -20.669 1.00 82.81 110 THR A O 1
ATOM 769 N N . ALA A 1 111 ? 20.194 -0.916 -21.731 1.00 83.44 111 ALA A N 1
ATOM 770 C CA . ALA A 1 111 ? 20.059 -1.975 -20.729 1.00 83.44 111 ALA A CA 1
ATOM 771 C C . ALA A 1 111 ? 20.575 -1.526 -19.349 1.00 83.44 111 ALA A C 1
ATOM 773 O O . ALA A 1 111 ? 19.838 -1.561 -18.364 1.00 83.44 111 ALA A O 1
ATOM 774 N N . ALA A 1 112 ? 21.787 -0.958 -19.292 1.00 86.25 112 ALA A N 1
ATOM 775 C CA . ALA A 1 112 ? 22.351 -0.409 -18.055 1.00 86.25 112 ALA A CA 1
ATOM 776 C C . ALA A 1 112 ? 21.474 0.701 -17.446 1.00 86.25 112 ALA A C 1
ATOM 778 O O . ALA A 1 112 ? 21.330 0.816 -16.227 1.00 86.25 112 ALA A O 1
ATOM 779 N N . ARG A 1 113 ? 20.854 1.528 -18.297 1.00 87.69 113 ARG A N 1
ATOM 780 C CA . ARG A 1 113 ? 19.926 2.568 -17.847 1.00 87.69 113 ARG A CA 1
ATOM 781 C C . ARG A 1 113 ? 18.624 1.984 -17.308 1.00 87.69 113 ARG A C 1
ATOM 783 O O . ARG A 1 113 ? 18.126 2.521 -16.327 1.00 87.69 113 ARG A O 1
ATOM 790 N N . MET A 1 114 ? 18.073 0.946 -17.932 1.00 88.31 114 MET A N 1
ATOM 791 C CA . MET A 1 114 ? 16.872 0.272 -17.436 1.00 88.31 114 MET A CA 1
ATOM 792 C C . MET A 1 114 ? 17.140 -0.365 -16.078 1.00 88.31 114 MET A C 1
ATOM 794 O O . MET A 1 114 ? 16.416 -0.037 -15.147 1.00 88.31 114 MET A O 1
ATOM 798 N N . LYS A 1 115 ? 18.233 -1.126 -15.929 1.00 89.38 115 LYS A N 1
ATOM 799 C CA . LYS A 1 115 ? 18.650 -1.715 -14.645 1.00 89.38 115 LYS A CA 1
ATOM 800 C C . LYS A 1 115 ? 18.714 -0.665 -13.531 1.00 89.38 115 LYS A C 1
ATOM 802 O O . LYS A 1 115 ? 18.019 -0.766 -12.531 1.00 89.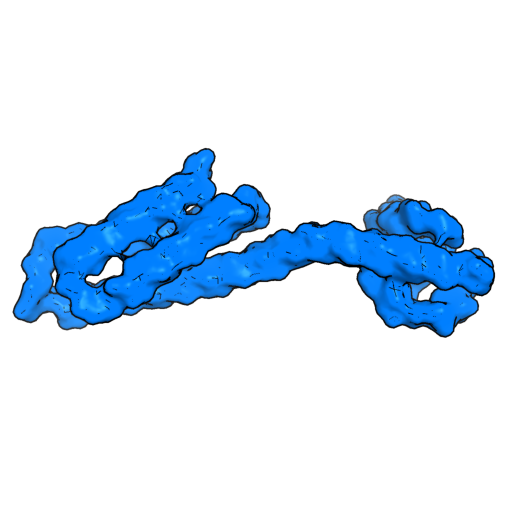38 115 LYS A O 1
ATOM 807 N N . LYS A 1 116 ? 19.404 0.455 -13.780 1.00 92.19 116 LYS A N 1
ATOM 808 C CA . LYS A 1 116 ? 19.485 1.568 -12.816 1.00 92.19 116 LYS A CA 1
ATOM 809 C C . LYS A 1 116 ? 18.130 2.201 -12.472 1.00 92.19 116 LYS A C 1
ATOM 811 O O . LYS A 1 116 ? 17.990 2.793 -11.403 1.00 92.19 116 LYS A O 1
ATOM 816 N N . GLU A 1 117 ? 17.167 2.211 -13.392 1.00 93.12 117 GLU A N 1
ATOM 817 C CA . GLU A 1 117 ? 15.824 2.732 -13.112 1.00 93.12 117 GLU A CA 1
ATOM 818 C C . GLU A 1 117 ? 14.955 1.699 -12.377 1.00 93.12 117 GLU A C 1
ATOM 820 O O . GLU A 1 117 ? 14.217 2.107 -11.486 1.00 93.12 117 GLU A O 1
ATOM 825 N N . ILE A 1 118 ? 15.090 0.405 -12.688 1.00 90.94 118 ILE A N 1
ATOM 826 C CA . ILE A 1 118 ? 14.463 -0.727 -11.982 1.00 90.94 118 ILE A CA 1
ATOM 827 C C . ILE A 1 118 ? 14.870 -0.704 -10.508 1.00 90.94 118 ILE A C 1
ATOM 829 O O . ILE A 1 118 ? 13.996 -0.564 -9.655 1.00 90.94 118 ILE A O 1
ATOM 833 N N . ASP A 1 119 ? 16.176 -0.691 -10.217 1.00 91.31 119 ASP A N 1
ATOM 834 C CA . ASP A 1 119 ? 16.698 -0.681 -8.842 1.00 91.31 119 ASP A CA 1
ATOM 835 C C . ASP A 1 119 ? 16.122 0.497 -8.041 1.00 91.31 119 ASP A C 1
ATOM 837 O O . ASP A 1 119 ? 15.624 0.356 -6.927 1.00 91.31 119 ASP A O 1
ATOM 841 N N . LYS A 1 120 ? 16.104 1.689 -8.655 1.00 94.31 120 LYS A N 1
ATOM 842 C CA . LYS A 1 120 ? 15.572 2.904 -8.022 1.00 94.31 120 LYS A CA 1
ATOM 843 C C . LYS A 1 120 ? 14.069 2.858 -7.789 1.0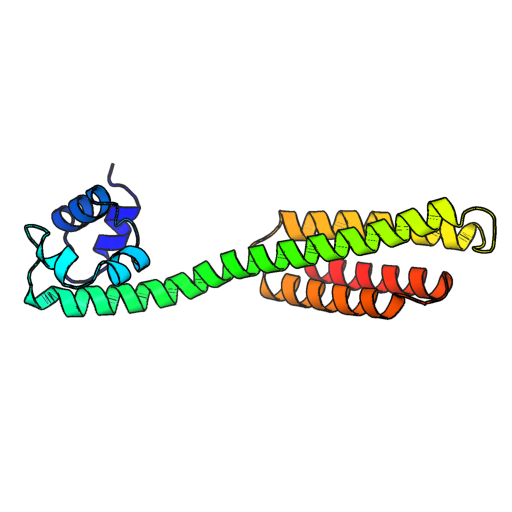0 94.31 120 LYS A C 1
ATOM 845 O O . LYS A 1 120 ? 13.599 3.474 -6.836 1.00 94.31 120 LYS A O 1
ATOM 850 N N . VAL A 1 121 ? 13.306 2.251 -8.694 1.00 92.62 121 VAL A N 1
ATOM 851 C CA . VAL A 1 121 ? 11.862 2.078 -8.509 1.00 92.62 121 VAL A CA 1
ATOM 852 C C . VAL A 1 121 ? 11.612 1.085 -7.374 1.00 92.62 121 VAL A C 1
ATOM 854 O O . VAL A 1 121 ? 10.796 1.401 -6.512 1.00 92.62 121 VAL A O 1
ATOM 857 N N . GLY A 1 122 ? 12.368 -0.017 -7.311 1.00 91.38 122 GLY A N 1
ATOM 858 C CA . GLY A 1 122 ? 12.317 -0.996 -6.220 1.00 91.38 122 GLY A CA 1
ATOM 859 C C . GLY A 1 122 ? 12.520 -0.353 -4.847 1.00 91.38 122 GLY A C 1
ATOM 860 O O . GLY A 1 122 ? 11.619 -0.401 -4.012 1.00 91.38 122 GLY A O 1
ATOM 861 N N . THR A 1 123 ? 13.619 0.387 -4.658 1.00 93.06 123 THR A N 1
ATOM 862 C CA . THR A 1 123 ? 13.896 1.075 -3.382 1.00 93.06 123 THR A CA 1
ATOM 863 C C . THR A 1 123 ? 12.798 2.076 -2.998 1.00 93.06 123 THR A C 1
ATOM 865 O O . THR A 1 123 ? 12.447 2.214 -1.828 1.00 93.06 123 THR A O 1
ATOM 868 N N . LEU A 1 124 ? 12.227 2.806 -3.966 1.00 93.19 124 LEU A N 1
ATOM 869 C CA . LEU A 1 124 ? 11.147 3.761 -3.679 1.00 93.19 124 LEU A CA 1
ATOM 870 C C . LEU A 1 124 ? 9.838 3.062 -3.293 1.00 93.19 124 LEU A C 1
ATOM 872 O O . LEU A 1 124 ? 9.100 3.594 -2.463 1.00 93.19 124 LEU A O 1
ATOM 876 N N . LEU A 1 125 ? 9.531 1.909 -3.894 1.00 90.62 125 LEU A N 1
ATOM 877 C CA . LEU A 1 125 ? 8.356 1.114 -3.535 1.00 90.62 125 LEU A CA 1
ATOM 878 C C . LEU A 1 125 ? 8.485 0.579 -2.106 1.00 90.62 125 LEU A C 1
ATOM 880 O O . LEU A 1 125 ? 7.559 0.765 -1.318 1.00 90.62 125 LEU A O 1
ATOM 884 N N . GLU A 1 126 ? 9.649 0.040 -1.739 1.00 90.69 126 GLU A N 1
ATOM 885 C CA . GLU A 1 126 ? 9.944 -0.404 -0.369 1.00 90.69 126 GLU A CA 1
ATOM 886 C C . GLU A 1 126 ? 9.757 0.727 0.649 1.00 90.69 126 GLU A C 1
ATOM 888 O O . GLU A 1 126 ? 9.060 0.560 1.647 1.00 90.69 126 GLU A O 1
ATOM 893 N N . GLN A 1 127 ? 10.285 1.922 0.366 1.00 90.94 127 GLN A N 1
ATOM 894 C CA . GLN A 1 127 ? 10.110 3.096 1.231 1.00 90.94 127 GLN A CA 1
ATOM 895 C C . GLN A 1 127 ? 8.645 3.542 1.350 1.00 90.94 127 GLN A C 1
ATOM 897 O O . GLN A 1 127 ? 8.199 3.990 2.412 1.00 90.94 127 GLN A O 1
ATOM 902 N N . ILE A 1 128 ? 7.871 3.453 0.263 1.00 89.00 128 ILE A N 1
ATOM 903 C CA . ILE A 1 128 ? 6.444 3.791 0.280 1.00 89.00 128 ILE A CA 1
ATOM 904 C C . ILE A 1 128 ? 5.687 2.827 1.187 1.00 89.00 128 ILE A C 1
ATOM 906 O O . ILE A 1 128 ? 4.925 3.324 2.025 1.00 89.00 128 ILE A O 1
ATOM 910 N N . VAL A 1 129 ? 5.932 1.519 1.040 1.00 86.69 129 VAL A N 1
ATOM 911 C CA . VAL A 1 129 ? 5.322 0.441 1.833 1.00 86.69 129 VAL A CA 1
ATOM 912 C C . VAL A 1 129 ? 5.722 0.556 3.302 1.00 86.69 129 VAL A C 1
ATOM 914 O O . VAL A 1 129 ? 4.843 0.617 4.156 1.00 86.69 129 VAL A O 1
ATOM 917 N N . ALA A 1 130 ? 7.015 0.706 3.601 1.00 87.06 130 ALA A N 1
ATOM 918 C CA . ALA A 1 130 ? 7.524 0.840 4.968 1.00 87.06 130 ALA A CA 1
ATOM 919 C C . ALA A 1 130 ? 6.955 2.066 5.703 1.00 87.06 130 ALA A C 1
ATOM 921 O O . ALA A 1 130 ? 6.776 2.047 6.916 1.00 87.06 130 ALA A O 1
ATOM 922 N N . GLY A 1 131 ? 6.642 3.143 4.975 1.00 83.50 131 GLY A N 1
ATOM 923 C CA . GLY A 1 131 ? 6.027 4.333 5.559 1.00 83.50 131 GLY A CA 1
ATOM 924 C C . GLY A 1 131 ? 4.492 4.323 5.583 1.00 83.50 131 GLY A C 1
ATOM 925 O O . GLY A 1 131 ? 3.905 5.391 5.789 1.00 83.50 131 GLY A O 1
ATOM 926 N N . LEU A 1 132 ? 3.810 3.231 5.224 1.00 82.94 132 LEU A N 1
ATOM 927 C CA . LEU A 1 132 ? 2.359 3.114 5.431 1.00 82.94 132 LEU A CA 1
ATOM 928 C C . LEU A 1 132 ? 2.082 2.945 6.937 1.00 82.94 132 LEU A C 1
ATOM 930 O O . LEU A 1 132 ? 2.862 2.280 7.610 1.00 82.94 132 LEU A O 1
ATOM 934 N N . PRO A 1 133 ? 1.013 3.548 7.502 1.00 74.31 133 PRO A N 1
ATOM 935 C CA . PRO A 1 133 ? -0.110 4.253 6.865 1.00 74.31 133 PRO A CA 1
ATOM 936 C C . PRO A 1 133 ? 0.068 5.789 6.747 1.00 74.31 133 PRO A C 1
ATOM 938 O O . PRO A 1 133 ? -0.903 6.540 6.626 1.00 74.31 133 PRO A O 1
ATOM 941 N N . GLY A 1 134 ? 1.292 6.318 6.791 1.00 77.94 134 GLY A N 1
ATOM 942 C CA . GLY A 1 134 ? 1.532 7.759 6.657 1.00 77.94 134 GLY A CA 1
ATOM 943 C C . GLY A 1 134 ? 1.167 8.297 5.264 1.00 77.94 134 GLY A C 1
ATOM 944 O O . GLY A 1 134 ? 1.592 7.745 4.250 1.00 77.94 134 GLY A O 1
ATOM 945 N N . ARG A 1 135 ? 0.416 9.410 5.194 1.00 80.69 135 ARG A N 1
ATOM 946 C CA . ARG A 1 135 ? 0.032 10.106 3.940 1.00 80.69 135 ARG A CA 1
ATOM 947 C C . ARG A 1 135 ? -0.650 9.193 2.889 1.00 80.69 135 ARG A C 1
ATOM 949 O O . ARG A 1 135 ? -0.422 9.361 1.687 1.00 80.69 135 ARG A O 1
ATOM 956 N N . LEU A 1 136 ? -1.521 8.274 3.329 1.00 81.69 136 LEU A N 1
ATOM 957 C CA . LEU A 1 136 ? -2.218 7.265 2.500 1.00 81.69 136 LEU A CA 1
ATOM 958 C C . LEU A 1 136 ? -2.773 7.792 1.175 1.00 81.69 136 LEU A C 1
ATOM 960 O O . LEU A 1 136 ? -2.388 7.299 0.123 1.00 81.69 136 LEU A O 1
ATOM 964 N N . LYS A 1 137 ? -3.588 8.854 1.191 1.00 82.12 137 LYS A N 1
ATOM 965 C CA . LYS A 1 137 ? -4.204 9.411 -0.029 1.00 82.12 137 LYS A CA 1
ATOM 966 C C . LYS A 1 137 ? -3.176 9.813 -1.094 1.00 82.12 137 LYS A C 1
ATOM 968 O O . LYS A 1 137 ? -3.418 9.663 -2.291 1.00 82.12 137 LYS A O 1
ATOM 973 N N . ARG A 1 138 ? -2.020 10.341 -0.677 1.00 85.38 138 ARG A N 1
ATOM 974 C CA . ARG A 1 138 ? -0.950 10.758 -1.595 1.00 85.38 138 ARG A CA 1
ATOM 975 C C . ARG A 1 138 ? -0.207 9.550 -2.158 1.00 85.38 138 ARG A C 1
ATOM 977 O O . ARG A 1 138 ? 0.027 9.502 -3.364 1.00 85.38 138 ARG A O 1
ATOM 984 N N . LYS A 1 139 ? 0.126 8.584 -1.298 1.00 87.12 139 LYS A N 1
ATOM 985 C CA . LYS A 1 139 ? 0.773 7.325 -1.690 1.00 87.12 139 LYS A CA 1
ATOM 986 C C . LYS A 1 139 ? -0.121 6.498 -2.613 1.00 87.12 139 LYS A C 1
ATOM 988 O O . LYS A 1 139 ? 0.344 6.071 -3.659 1.00 87.12 139 LYS A O 1
ATOM 993 N N . SER A 1 140 ? -1.410 6.407 -2.300 1.00 86.75 140 SER A N 1
ATOM 994 C CA . SER A 1 140 ? -2.447 5.761 -3.108 1.00 86.75 140 SER A CA 1
ATOM 995 C C . SER A 1 140 ? -2.489 6.302 -4.534 1.00 86.75 140 SER A C 1
ATOM 997 O O . SER A 1 140 ? -2.247 5.569 -5.492 1.00 86.75 140 SER A O 1
ATOM 999 N N . LYS A 1 141 ? -2.650 7.623 -4.690 1.00 88.62 141 LYS A N 1
ATOM 1000 C CA . LYS A 1 141 ? -2.636 8.268 -6.013 1.00 88.62 141 LYS A CA 1
ATOM 1001 C C . LYS A 1 141 ? -1.342 8.011 -6.787 1.00 88.62 141 LYS A C 1
ATOM 1003 O O . LYS A 1 141 ? -1.377 7.872 -8.007 1.00 88.62 141 LYS A O 1
ATOM 1008 N N . ALA A 1 142 ? -0.200 7.991 -6.103 1.00 91.25 142 ALA A N 1
ATOM 1009 C CA . ALA A 1 142 ? 1.086 7.754 -6.743 1.00 91.25 142 ALA A CA 1
ATOM 1010 C C . ALA A 1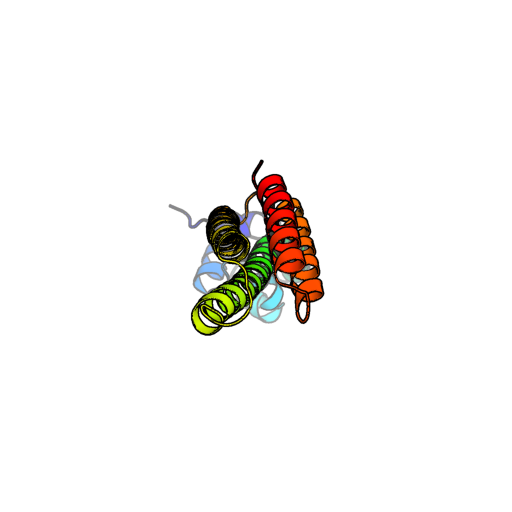 142 ? 1.278 6.295 -7.174 1.00 91.25 142 ALA A C 1
ATOM 1012 O O . ALA A 1 142 ? 1.827 6.076 -8.253 1.00 91.25 142 ALA A O 1
ATOM 1013 N N . LEU A 1 143 ? 0.811 5.330 -6.377 1.00 90.38 143 LEU A N 1
ATOM 1014 C CA . LEU A 1 143 ? 0.852 3.903 -6.697 1.00 90.38 143 LEU A CA 1
ATOM 1015 C C . LEU A 1 143 ? -0.072 3.586 -7.873 1.00 90.38 143 LEU A C 1
ATOM 1017 O O . LEU A 1 143 ? 0.408 3.081 -8.877 1.00 90.38 143 LEU A O 1
ATOM 1021 N N . VAL A 1 144 ? -1.336 4.017 -7.833 1.00 88.88 144 VAL A N 1
ATOM 1022 C CA . VAL A 1 144 ? -2.290 3.823 -8.945 1.00 88.88 144 VAL A CA 1
ATOM 1023 C C . VAL A 1 144 ? -1.785 4.462 -10.241 1.00 88.88 144 VAL A C 1
ATOM 1025 O O . VAL A 1 144 ? -1.891 3.894 -11.325 1.00 88.88 144 VAL A O 1
ATOM 1028 N N . LYS A 1 145 ? -1.189 5.656 -10.153 1.00 92.06 145 LYS A N 1
ATOM 1029 C CA . LYS A 1 145 ? -0.609 6.312 -11.330 1.00 92.06 145 LYS A CA 1
ATOM 1030 C C . LYS A 1 145 ? 0.617 5.570 -11.863 1.00 92.06 145 LYS A C 1
ATOM 1032 O O . LYS A 1 145 ? 0.815 5.538 -13.072 1.00 92.06 145 LYS A O 1
ATOM 1037 N N . SER A 1 146 ? 1.449 5.038 -10.974 1.00 91.19 146 SER A N 1
ATOM 1038 C CA . SER A 1 146 ? 2.631 4.246 -11.329 1.00 91.19 146 SER A CA 1
ATOM 1039 C C . SER A 1 146 ? 2.248 2.921 -11.980 1.00 91.19 146 SER A C 1
ATOM 1041 O O . SER A 1 146 ? 2.867 2.553 -12.971 1.00 91.19 146 SER A O 1
ATOM 1043 N N . ASP A 1 147 ? 1.203 2.274 -11.470 1.00 88.88 147 ASP A N 1
ATOM 1044 C CA . ASP A 1 147 ? 0.623 1.039 -12.003 1.00 88.88 147 ASP A CA 1
ATOM 1045 C C . ASP A 1 147 ? 0.170 1.240 -13.448 1.00 88.88 147 ASP A C 1
ATOM 1047 O O . ASP A 1 147 ? 0.739 0.657 -14.367 1.00 88.88 147 ASP A O 1
ATOM 1051 N N . ARG A 1 148 ? -0.700 2.230 -13.684 1.00 89.38 148 ARG A N 1
ATOM 1052 C CA . ARG A 1 148 ? -1.109 2.611 -15.042 1.00 89.38 148 ARG A CA 1
ATOM 1053 C C . ARG A 1 148 ? 0.081 2.905 -15.966 1.00 89.38 148 ARG A C 1
ATOM 1055 O O . ARG A 1 148 ? 0.083 2.493 -17.120 1.00 89.38 148 ARG A O 1
ATOM 1062 N N . GLN A 1 149 ? 1.095 3.619 -15.469 1.00 90.12 149 GLN A N 1
ATOM 1063 C CA . GLN A 1 149 ? 2.284 3.966 -16.256 1.00 90.12 149 GLN A CA 1
ATOM 1064 C C . GLN A 1 149 ? 3.119 2.757 -16.674 1.00 90.12 149 GLN A C 1
ATOM 1066 O O . GLN A 1 149 ? 3.800 2.852 -17.691 1.00 90.12 149 GLN A O 1
ATOM 1071 N N . LEU A 1 150 ? 3.127 1.680 -15.887 1.00 87.56 150 LEU A N 1
ATOM 1072 C CA . LEU A 1 150 ? 3.870 0.465 -16.206 1.00 87.56 150 LEU A CA 1
ATOM 1073 C C . LEU A 1 150 ? 3.045 -0.489 -17.071 1.00 87.56 150 LEU A C 1
ATOM 1075 O O . LEU A 1 150 ? 3.599 -1.048 -18.014 1.00 87.56 150 LEU A O 1
ATOM 1079 N N . SER A 1 151 ? 1.733 -0.583 -16.851 1.00 85.56 151 SER A N 1
ATOM 1080 C CA . SER A 1 151 ? 0.831 -1.373 -17.701 1.00 85.56 151 SER A CA 1
ATOM 1081 C C . SER A 1 151 ? 0.803 -0.873 -19.151 1.00 85.56 151 SER A C 1
ATOM 1083 O O . SER A 1 151 ? 0.743 -1.667 -20.083 1.00 85.56 151 SER A O 1
ATOM 1085 N N . GLU A 1 152 ? 0.946 0.439 -19.370 1.00 88.44 152 GLU A N 1
ATOM 1086 C CA . GLU A 1 152 ? 1.063 1.042 -20.710 1.00 88.44 152 GLU A CA 1
ATOM 1087 C C . GLU A 1 152 ? 2.388 0.689 -21.443 1.00 88.44 152 GLU A C 1
ATOM 1089 O O . GLU A 1 152 ? 2.580 1.097 -22.591 1.00 88.44 152 GLU A O 1
ATOM 1094 N N . LEU A 1 153 ? 3.328 -0.033 -20.811 1.00 86.69 153 LEU A N 1
ATOM 1095 C CA . LEU A 1 153 ? 4.651 -0.356 -21.375 1.00 86.69 153 LEU A CA 1
ATOM 1096 C C . LEU A 1 153 ? 4.817 -1.805 -21.856 1.00 86.69 153 LEU A C 1
ATOM 1098 O O . LEU A 1 153 ? 5.902 -2.107 -22.349 1.00 86.69 153 LEU A O 1
ATOM 1102 N N . GLY A 1 154 ? 3.803 -2.669 -21.728 1.00 72.88 154 GLY A N 1
ATOM 1103 C CA . GLY A 1 154 ? 3.924 -4.124 -21.936 1.00 72.88 154 GLY A CA 1
ATOM 1104 C C . GLY A 1 154 ? 4.658 -4.547 -23.218 1.00 72.88 154 GLY A C 1
ATOM 1105 O O . GLY A 1 154 ? 5.575 -5.355 -23.155 1.00 72.88 154 GLY A O 1
ATOM 1106 N N . GLU A 1 155 ? 4.338 -3.930 -24.358 1.00 75.69 155 GLU A N 1
ATOM 1107 C CA . GLU A 1 155 ? 4.966 -4.225 -25.664 1.00 75.69 155 GLU A CA 1
ATOM 1108 C C . GLU A 1 155 ? 5.863 -3.078 -26.170 1.00 75.69 155 GLU A C 1
ATOM 1110 O O . GLU A 1 155 ? 6.129 -2.911 -27.362 1.00 75.69 155 GLU A O 1
ATOM 1115 N N . ALA A 1 156 ? 6.308 -2.199 -25.272 1.00 83.88 156 ALA A N 1
ATOM 1116 C CA . ALA A 1 156 ? 7.048 -1.012 -25.663 1.00 83.88 156 ALA A CA 1
ATOM 1117 C C . ALA A 1 156 ? 8.525 -1.316 -25.966 1.00 83.88 156 ALA A C 1
ATOM 1119 O O . ALA A 1 156 ? 9.165 -2.156 -25.343 1.00 83.88 156 ALA A O 1
ATOM 1120 N N . SER A 1 157 ? 9.130 -0.534 -26.867 1.00 85.06 157 SER A N 1
ATOM 1121 C CA . SER A 1 157 ? 10.569 -0.648 -27.133 1.00 85.06 157 SER A CA 1
ATOM 1122 C C . SER A 1 157 ? 11.419 -0.358 -25.882 1.00 85.06 157 SER A C 1
ATOM 1124 O O . SER A 1 157 ? 11.026 0.471 -25.050 1.00 85.06 157 SER A O 1
ATOM 1126 N N . PRO A 1 158 ? 12.645 -0.905 -25.761 1.00 84.69 158 PRO A N 1
ATOM 1127 C CA . PRO A 1 158 ? 13.486 -0.725 -24.569 1.00 84.69 158 PRO A CA 1
ATOM 1128 C C . PRO A 1 158 ? 13.732 0.744 -24.185 1.00 84.69 158 PRO A C 1
ATOM 1130 O O . PRO A 1 158 ? 13.765 1.128 -23.014 1.00 84.69 158 PRO A O 1
ATOM 1133 N N . LYS A 1 159 ? 13.827 1.633 -25.183 1.00 87.31 159 LYS A N 1
ATOM 1134 C CA . LYS A 1 159 ? 13.956 3.083 -24.966 1.00 87.31 159 LYS A CA 1
ATOM 1135 C C . LYS A 1 159 ? 12.688 3.696 -24.359 1.00 87.31 159 LYS A C 1
ATOM 1137 O O . LYS A 1 159 ? 12.790 4.646 -23.576 1.00 87.31 159 LYS A O 1
ATOM 1142 N N . ARG A 1 160 ? 11.502 3.198 -24.728 1.00 89.12 160 ARG A N 1
ATOM 1143 C CA . ARG A 1 160 ? 10.222 3.592 -24.126 1.00 89.12 160 ARG A CA 1
ATOM 1144 C C . ARG A 1 160 ? 10.086 3.026 -22.717 1.00 89.12 160 ARG A C 1
ATOM 1146 O O . ARG A 1 160 ? 9.764 3.818 -21.834 1.00 89.12 160 ARG A O 1
ATOM 1153 N N . ILE A 1 161 ? 10.454 1.765 -22.480 1.00 88.69 161 ILE A N 1
ATOM 1154 C CA . ILE A 1 161 ? 10.463 1.162 -21.136 1.00 88.69 161 ILE A CA 1
ATOM 1155 C C . ILE A 1 161 ? 11.361 1.978 -20.191 1.00 88.69 161 ILE A C 1
ATOM 1157 O O . ILE A 1 161 ? 10.905 2.450 -19.152 1.00 88.69 161 ILE A O 1
ATOM 1161 N N . ALA A 1 162 ? 12.596 2.300 -20.597 1.00 88.50 162 ALA A N 1
ATOM 1162 C CA . ALA A 1 162 ? 13.507 3.136 -19.804 1.00 88.50 162 ALA A CA 1
ATOM 1163 C C . ALA A 1 162 ? 12.933 4.532 -19.477 1.00 88.50 162 ALA A C 1
ATOM 1165 O O . ALA A 1 162 ? 13.178 5.097 -18.406 1.00 88.50 162 ALA A O 1
ATOM 1166 N N . LYS A 1 163 ? 12.188 5.139 -20.414 1.00 91.31 163 LYS A N 1
ATOM 1167 C CA . LYS A 1 163 ? 11.500 6.420 -20.183 1.00 91.31 163 LYS A CA 1
ATOM 1168 C C . LYS A 1 163 ? 10.303 6.253 -19.243 1.00 91.31 163 LYS A C 1
ATOM 1170 O O . LYS A 1 163 ? 10.097 7.134 -18.409 1.00 91.31 163 LYS A O 1
ATOM 1175 N N . GLY A 1 164 ? 9.546 5.170 -19.387 1.00 92.25 164 GLY A N 1
ATOM 1176 C CA . GLY A 1 164 ? 8.417 4.804 -18.540 1.00 92.25 164 GLY A CA 1
ATOM 1177 C C . GLY A 1 164 ? 8.845 4.602 -17.091 1.00 92.25 164 GLY A C 1
ATOM 1178 O O . GLY A 1 164 ? 8.408 5.364 -16.235 1.00 92.25 164 GLY A O 1
ATOM 1179 N N . LEU A 1 165 ? 9.837 3.742 -16.842 1.00 91.94 165 LEU A N 1
ATOM 1180 C CA . LEU A 1 165 ? 10.437 3.532 -15.517 1.00 91.94 165 LEU A CA 1
ATOM 1181 C C . LEU A 1 165 ? 10.912 4.846 -14.877 1.00 91.94 165 LEU A C 1
ATOM 1183 O O . LEU A 1 165 ? 10.630 5.128 -13.713 1.00 91.94 165 LEU A O 1
ATOM 1187 N N . LYS A 1 166 ? 11.552 5.732 -15.655 1.00 94.25 166 LYS A N 1
ATOM 1188 C CA . LYS A 1 166 ? 11.953 7.062 -15.167 1.00 94.25 166 LYS A CA 1
ATOM 1189 C C . LYS A 1 166 ? 10.752 7.934 -14.765 1.00 94.25 166 LYS A C 1
ATOM 1191 O O . LYS A 1 166 ? 10.878 8.739 -13.836 1.00 94.25 166 LYS A O 1
ATOM 1196 N N . LYS A 1 167 ? 9.617 7.847 -15.472 1.00 93.88 167 LYS A N 1
ATOM 1197 C CA . LYS A 1 167 ? 8.374 8.556 -15.113 1.00 93.88 167 LYS A CA 1
ATOM 1198 C C . LYS A 1 167 ? 7.775 7.969 -13.836 1.00 93.88 167 LYS A C 1
ATOM 1200 O O . LYS A 1 167 ? 7.512 8.749 -12.922 1.00 93.88 167 LYS A O 1
ATOM 1205 N N . THR A 1 168 ? 7.677 6.645 -13.744 1.00 93.12 168 THR A N 1
ATOM 1206 C CA . THR A 1 168 ? 7.230 5.911 -12.553 1.00 93.12 168 THR A CA 1
ATOM 1207 C C . THR A 1 168 ? 8.043 6.333 -11.333 1.00 93.12 168 THR A C 1
ATOM 1209 O O . THR A 1 168 ? 7.495 6.857 -10.365 1.00 93.12 168 THR A O 1
ATOM 1212 N N . ARG A 1 169 ? 9.378 6.304 -11.432 1.00 94.50 169 ARG A N 1
ATOM 1213 C CA . ARG A 1 169 ? 10.290 6.787 -10.384 1.00 94.50 169 ARG A CA 1
ATOM 1214 C C . ARG A 1 169 ? 9.980 8.216 -9.935 1.00 94.50 169 ARG A C 1
ATOM 1216 O O . ARG A 1 169 ? 9.971 8.509 -8.742 1.00 94.50 169 ARG A O 1
ATOM 1223 N N . LYS A 1 170 ? 9.760 9.144 -10.875 1.00 94.62 170 LYS A N 1
ATOM 1224 C CA . LYS A 1 170 ? 9.425 10.539 -10.537 1.00 94.62 170 LYS A CA 1
ATOM 1225 C C . LYS A 1 170 ? 8.083 10.636 -9.807 1.00 94.62 170 LYS A C 1
ATOM 1227 O O . LYS A 1 170 ? 7.968 11.451 -8.896 1.00 94.62 170 LYS A O 1
ATOM 1232 N N . THR A 1 171 ? 7.091 9.843 -10.203 1.00 93.69 171 THR A N 1
ATOM 1233 C CA . THR A 1 171 ? 5.781 9.781 -9.543 1.00 93.69 171 THR A CA 1
ATOM 1234 C C . THR A 1 171 ? 5.921 9.263 -8.109 1.00 93.69 171 THR A C 1
ATOM 1236 O O . THR A 1 171 ? 5.443 9.922 -7.187 1.00 93.69 171 THR A O 1
ATOM 1239 N N . LEU A 1 172 ? 6.650 8.163 -7.901 1.00 92.31 172 LEU A N 1
ATOM 1240 C CA . LEU A 1 172 ? 6.881 7.581 -6.573 1.00 92.31 172 LEU A CA 1
ATOM 1241 C C . LEU A 1 172 ? 7.703 8.509 -5.668 1.00 92.31 172 LEU A C 1
ATOM 1243 O O . LEU A 1 172 ? 7.331 8.745 -4.522 1.00 92.31 172 LEU A O 1
ATOM 1247 N N . LYS A 1 173 ? 8.756 9.152 -6.194 1.00 93.56 173 LYS A N 1
ATOM 1248 C CA . LYS A 1 173 ? 9.549 10.129 -5.426 1.00 93.56 173 LYS A CA 1
ATOM 1249 C C . LYS A 1 173 ? 8.692 11.298 -4.923 1.00 93.56 173 LYS A C 1
ATOM 1251 O O . LYS A 1 173 ? 8.871 11.757 -3.800 1.00 93.56 173 LYS A O 1
ATOM 1256 N N . LYS A 1 174 ? 7.726 11.759 -5.727 1.00 91.06 174 LYS A N 1
ATOM 1257 C CA . LYS A 1 174 ? 6.755 12.785 -5.310 1.00 91.06 174 LYS A CA 1
ATOM 1258 C C . LYS A 1 174 ? 5.795 12.301 -4.226 1.00 91.06 174 LYS A C 1
ATOM 1260 O O . LYS A 1 174 ? 5.142 13.143 -3.628 1.00 91.06 174 LYS A O 1
ATOM 1265 N N . ALA A 1 175 ? 5.642 11.004 -3.991 1.00 88.44 175 ALA A N 1
ATOM 1266 C CA . ALA A 1 175 ? 4.809 10.498 -2.904 1.00 88.44 175 ALA A CA 1
ATOM 1267 C C . ALA A 1 175 ? 5.523 10.564 -1.546 1.00 88.44 175 ALA A C 1
ATOM 1269 O O . ALA A 1 175 ? 4.857 10.729 -0.524 1.00 88.44 175 ALA A O 1
ATOM 1270 N N . LEU A 1 176 ? 6.856 10.444 -1.560 1.00 85.19 176 LEU A N 1
ATOM 1271 C CA . LEU A 1 176 ? 7.709 10.415 -0.370 1.00 85.19 176 LEU A CA 1
ATOM 1272 C C . LEU A 1 176 ? 8.147 11.801 0.122 1.00 85.19 176 LEU A C 1
ATOM 1274 O O . LEU A 1 176 ? 8.335 11.964 1.321 1.00 85.19 176 LEU A O 1
ATOM 1278 N N . ALA A 1 177 ? 8.278 12.786 -0.773 1.00 81.38 177 ALA A N 1
ATOM 1279 C CA . ALA A 1 177 ? 8.542 14.187 -0.410 1.00 81.38 177 ALA A CA 1
ATOM 1280 C C . ALA A 1 177 ? 7.342 14.805 0.319 1.00 81.38 177 ALA A C 1
ATOM 1282 O O . ALA A 1 177 ? 7.437 15.331 1.445 1.00 81.38 177 ALA A O 1
#

pLDDT: mean 82.17, std 10.36, range [46.09, 94.62]